Protein AF-A0A3B9YNR5-F1 (afdb_monomer_lite)

Foldseek 3Di:
DLVVVPDQKDKADDPCNVVCVVVVHDDDIDMDGNPPDPVVVVVVVVVVVCCVVVVCVVVVVVVPD

Sequence (65 aa):
MLANGEAAFVLTVPAGFSRAILRGERPSVLLEADASDPAASANAVSALQQLPASVFQQDLKDAGI

pLDDT: mean 74.93, std 11.65, range [49.38, 93.25]

Secondary structure (DSSP, 8-state):
-GGGTS-SEEEE--TTHHHHHHTT-----EEEE-TT-HHHHHHHHHHHHHHHHHHHHHHHHHTT-

Structure (mmCIF, N/CA/C/O backbone):
data_AF-A0A3B9YNR5-F1
#
_entry.id   AF-A0A3B9YNR5-F1
#
loop_
_atom_site.group_PDB
_atom_site.id
_atom_site.type_symbol
_atom_site.label_atom_id
_atom_site.label_alt_id
_atom_site.label_comp_id
_atom_site.label_asym_id
_atom_site.label_entity_id
_atom_site.label_seq_id
_atom_site.pdbx_PDB_ins_code
_atom_site.Cartn_x
_atom_site.Cartn_y
_atom_site.Cartn_z
_atom_site.occupancy
_atom_site.B_iso_or_equiv
_atom_site.auth_seq_id
_atom_site.auth_comp_id
_atom_site.auth_asym_id
_atom_site.auth_atom_id
_atom_site.pdbx_PDB_model_num
ATOM 1 N N . MET A 1 1 ? -1.728 -3.750 -16.675 1.00 66.06 1 MET A N 1
ATOM 2 C CA . MET A 1 1 ? -1.433 -2.673 -15.707 1.00 66.06 1 MET A CA 1
ATOM 3 C C . MET A 1 1 ? 0.047 -2.598 -15.363 1.00 66.06 1 MET A C 1
ATOM 5 O O . MET A 1 1 ? 0.744 -1.969 -16.142 1.00 66.06 1 MET A O 1
ATOM 9 N N . LEU A 1 2 ? 0.559 -3.254 -14.307 1.00 66.88 2 LEU A N 1
ATOM 10 C CA . LEU A 1 2 ? 1.987 -3.142 -13.928 1.00 66.88 2 LEU A CA 1
ATOM 11 C C . LEU A 1 2 ? 2.933 -3.582 -15.058 1.00 66.88 2 LEU A C 1
ATOM 13 O O . LEU A 1 2 ? 3.743 -2.796 -15.526 1.00 66.88 2 LEU A O 1
ATOM 17 N N . ALA A 1 3 ? 2.741 -4.790 -15.596 1.00 70.31 3 ALA A N 1
ATOM 18 C CA . ALA A 1 3 ? 3.559 -5.316 -16.698 1.00 70.31 3 ALA A CA 1
ATOM 19 C C . ALA A 1 3 ? 3.422 -4.548 -18.030 1.00 70.31 3 ALA A C 1
ATOM 21 O O . ALA A 1 3 ? 4.237 -4.729 -18.928 1.00 70.31 3 ALA A O 1
ATOM 22 N N . ASN A 1 4 ? 2.399 -3.697 -18.163 1.00 76.94 4 ASN A N 1
ATOM 23 C CA . ASN A 1 4 ? 2.186 -2.869 -19.352 1.00 76.94 4 ASN A CA 1
ATOM 24 C C . ASN A 1 4 ? 2.732 -1.440 -19.163 1.00 76.94 4 ASN A C 1
ATOM 26 O O . ASN A 1 4 ? 2.566 -0.614 -20.055 1.00 76.94 4 ASN A O 1
ATOM 30 N N . GLY A 1 5 ? 3.306 -1.117 -17.994 1.00 70.81 5 GLY A N 1
ATOM 31 C CA . GLY A 1 5 ? 3.755 0.236 -17.647 1.00 70.81 5 GLY A CA 1
ATOM 32 C C . GLY A 1 5 ? 2.625 1.242 -17.387 1.00 70.81 5 GLY A C 1
ATOM 33 O O . GLY A 1 5 ? 2.869 2.441 -17.310 1.00 70.81 5 GLY A O 1
ATOM 34 N N . GLU A 1 6 ? 1.377 0.786 -17.249 1.00 77.62 6 GLU A N 1
ATOM 35 C CA . GLU A 1 6 ? 0.205 1.659 -17.044 1.00 77.62 6 GLU A CA 1
ATOM 36 C C . GLU A 1 6 ? 0.070 2.139 -15.590 1.00 77.62 6 GLU A C 1
ATOM 38 O O . GLU A 1 6 ? -0.682 3.066 -15.298 1.00 77.62 6 GLU A O 1
ATOM 43 N N . ALA A 1 7 ? 0.771 1.487 -14.665 1.00 77.44 7 ALA A N 1
ATOM 44 C CA . ALA A 1 7 ? 0.848 1.858 -13.262 1.00 77.44 7 ALA A CA 1
ATOM 45 C C . ALA A 1 7 ? 2.256 1.550 -12.751 1.00 77.44 7 ALA A C 1
ATOM 47 O O . ALA A 1 7 ? 2.843 0.549 -13.151 1.00 77.44 7 ALA A O 1
ATOM 48 N N . ALA A 1 8 ? 2.771 2.385 -11.848 1.00 76.25 8 ALA A N 1
ATOM 49 C CA . ALA A 1 8 ? 4.046 2.135 -11.172 1.00 76.25 8 ALA A CA 1
ATOM 50 C C . ALA A 1 8 ? 3.872 1.274 -9.906 1.00 76.25 8 ALA A C 1
ATOM 52 O O . ALA A 1 8 ? 4.781 0.541 -9.519 1.00 76.25 8 ALA A O 1
ATOM 53 N N . PHE A 1 9 ? 2.688 1.349 -9.281 1.00 78.19 9 PHE A N 1
ATOM 54 C CA . PHE A 1 9 ? 2.348 0.647 -8.044 1.00 78.19 9 PHE A CA 1
ATOM 55 C C . PHE A 1 9 ? 0.883 0.214 -8.038 1.00 78.19 9 PHE A C 1
ATOM 57 O O . PHE A 1 9 ? 0.018 0.922 -8.559 1.00 78.19 9 PHE A O 1
ATOM 64 N N . VAL A 1 10 ? 0.602 -0.911 -7.386 1.00 86.25 10 VAL A N 1
ATOM 65 C CA . VAL A 1 10 ? -0.752 -1.365 -7.053 1.00 86.25 10 VAL A CA 1
ATOM 66 C C . VAL A 1 10 ? -0.811 -1.647 -5.557 1.00 86.25 10 VAL A C 1
ATOM 68 O O . VAL A 1 10 ? -0.038 -2.447 -5.037 1.00 86.25 10 VAL A O 1
ATOM 71 N N . LEU A 1 11 ? -1.734 -0.980 -4.861 1.00 85.62 11 LEU A N 1
ATOM 72 C CA . LEU A 1 11 ? -2.016 -1.219 -3.449 1.00 85.62 11 LEU A CA 1
ATOM 73 C C . LEU A 1 11 ? -3.343 -1.967 -3.322 1.00 85.62 11 LEU A C 1
ATOM 75 O O . LEU A 1 11 ? -4.401 -1.426 -3.643 1.00 85.62 11 LEU A O 1
ATOM 79 N N . THR A 1 12 ? -3.293 -3.192 -2.813 1.00 89.31 12 THR A N 1
ATOM 80 C CA . THR A 1 12 ? -4.484 -3.997 -2.546 1.00 89.31 12 THR A CA 1
ATOM 81 C C . THR A 1 12 ? -4.860 -3.900 -1.074 1.00 89.31 12 THR A C 1
ATOM 83 O O . THR A 1 12 ? -4.118 -4.340 -0.189 1.00 89.31 12 THR A O 1
ATOM 86 N N . VAL A 1 13 ? -6.049 -3.350 -0.820 1.00 89.56 13 VAL A N 1
ATOM 87 C CA . VAL A 1 13 ? -6.663 -3.280 0.509 1.00 89.56 13 VAL A CA 1
ATOM 88 C C . VAL A 1 13 ? -7.689 -4.414 0.631 1.00 89.56 13 VAL A C 1
ATOM 90 O O . VAL A 1 13 ? -8.667 -4.423 -0.121 1.00 89.56 13 VAL A O 1
ATOM 93 N N . PRO A 1 14 ? -7.494 -5.391 1.537 1.00 88.50 14 PRO A N 1
ATOM 94 C CA . PRO A 1 14 ? -8.392 -6.534 1.648 1.00 88.50 14 PRO A CA 1
ATOM 95 C C . PRO A 1 14 ? -9.774 -6.130 2.172 1.00 88.50 14 PRO A C 1
ATOM 97 O O . PRO A 1 14 ? -9.935 -5.179 2.943 1.00 88.50 14 PRO A O 1
ATOM 100 N N . ALA A 1 15 ? -10.793 -6.901 1.791 1.00 93.25 15 ALA A N 1
ATOM 101 C CA . ALA A 1 15 ? -12.143 -6.705 2.301 1.00 93.25 15 ALA A CA 1
ATOM 102 C C . ALA A 1 15 ? -12.158 -6.768 3.839 1.00 93.25 15 ALA A C 1
ATOM 104 O O . ALA A 1 15 ? -11.576 -7.660 4.451 1.00 93.25 15 ALA A O 1
ATOM 105 N N . GLY A 1 16 ? -12.840 -5.811 4.471 1.00 90.56 16 GLY A N 1
ATOM 106 C CA . GLY A 1 16 ? -12.933 -5.739 5.931 1.00 90.56 16 GLY A CA 1
ATOM 107 C C . GLY A 1 16 ? -11.764 -5.041 6.633 1.00 90.56 16 GLY A C 1
ATOM 108 O O . GLY A 1 16 ? -11.822 -4.934 7.856 1.00 90.56 16 GLY A O 1
ATOM 109 N N . PHE A 1 17 ? -10.775 -4.507 5.903 1.00 91.12 17 PHE A N 1
ATOM 110 C CA . PHE A 1 17 ? -9.618 -3.784 6.457 1.00 91.12 17 PHE A CA 1
AT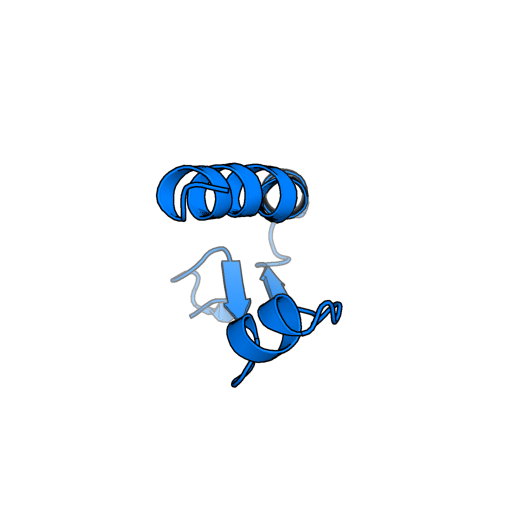OM 111 C C . PHE A 1 17 ? -10.002 -2.744 7.522 1.00 91.12 17 PHE A C 1
ATOM 113 O O . PHE A 1 17 ? -9.581 -2.852 8.671 1.00 91.12 17 PHE A O 1
ATOM 120 N N . SER A 1 18 ? -10.884 -1.793 7.197 1.00 87.12 18 SER A N 1
ATOM 121 C CA . SER A 1 18 ? -11.314 -0.755 8.149 1.00 87.12 18 SER A CA 1
ATOM 122 C C . SER A 1 18 ? -11.997 -1.344 9.384 1.00 87.12 18 SER A C 1
ATOM 124 O O . SER A 1 18 ? -11.827 -0.859 10.495 1.00 87.12 18 SER A O 1
ATOM 126 N N . ARG A 1 19 ? -12.755 -2.431 9.208 1.00 90.25 19 ARG A N 1
ATOM 127 C CA . ARG A 1 19 ? -13.470 -3.088 10.306 1.00 90.25 19 ARG A CA 1
ATOM 128 C C . ARG A 1 19 ? -12.501 -3.796 11.257 1.00 90.25 19 ARG A C 1
ATOM 130 O O . ARG A 1 19 ? -12.733 -3.779 12.457 1.00 90.25 19 ARG A O 1
ATOM 137 N N . ALA A 1 20 ? -11.433 -4.388 10.727 1.00 86.31 20 ALA A N 1
ATOM 138 C CA . ALA A 1 20 ? -10.341 -4.959 11.510 1.00 86.31 20 ALA A CA 1
ATOM 139 C C . ALA A 1 20 ? -9.591 -3.868 12.295 1.00 86.31 20 ALA A C 1
ATOM 141 O O . ALA A 1 20 ? -9.379 -4.014 13.497 1.00 86.31 20 ALA A O 1
ATOM 142 N N . ILE A 1 21 ? -9.303 -2.728 11.658 1.00 86.06 21 ILE A N 1
ATOM 143 C CA . ILE A 1 21 ? -8.664 -1.569 12.309 1.00 86.06 21 ILE A CA 1
ATOM 144 C C . ILE A 1 21 ? -9.501 -1.054 13.483 1.00 86.06 21 ILE A C 1
ATOM 146 O O . ILE A 1 21 ? -8.983 -0.895 14.584 1.00 86.06 21 ILE A O 1
ATOM 150 N N . LEU A 1 22 ? -10.808 -0.859 13.282 1.00 86.56 22 LEU A N 1
ATOM 151 C CA . LEU A 1 22 ? -11.723 -0.399 14.335 1.00 86.56 22 LEU A CA 1
ATOM 152 C C . LEU A 1 22 ? -11.834 -1.382 15.512 1.00 86.56 22 LEU A C 1
ATOM 154 O O . LEU A 1 22 ? -12.193 -0.979 16.614 1.00 86.56 22 LEU A O 1
ATOM 158 N N . ARG A 1 23 ? -11.515 -2.666 15.302 1.00 90.94 23 ARG A N 1
ATOM 159 C CA . ARG A 1 23 ? -11.426 -3.679 16.367 1.00 90.94 23 ARG A CA 1
ATOM 160 C C . ARG A 1 23 ? -10.055 -3.729 17.054 1.00 90.94 23 ARG A C 1
ATOM 162 O O . ARG A 1 23 ? -9.857 -4.564 17.932 1.00 90.94 23 ARG A O 1
ATOM 169 N N . GLY A 1 24 ? -9.115 -2.866 16.669 1.00 85.19 24 GLY A N 1
ATOM 170 C CA . GLY A 1 24 ? -7.743 -2.858 17.183 1.00 85.19 24 GLY A CA 1
ATOM 171 C C . GLY A 1 24 ? -6.846 -3.948 16.585 1.00 85.19 24 GLY A C 1
ATOM 172 O O . GLY A 1 24 ? -5.761 -4.206 17.107 1.00 85.19 24 GLY A O 1
ATOM 173 N N . GLU A 1 25 ? -7.279 -4.602 15.505 1.00 90.31 25 GLU A N 1
ATOM 174 C CA . GLU A 1 25 ? -6.457 -5.574 14.783 1.00 90.31 25 GLU A CA 1
ATOM 175 C C . GLU A 1 25 ? -5.404 -4.861 13.916 1.00 90.31 25 GLU A C 1
ATOM 177 O O . GLU A 1 25 ? -5.473 -3.658 13.660 1.00 90.31 25 GLU A O 1
ATOM 182 N N . ARG A 1 26 ? -4.420 -5.625 13.426 1.00 85.25 26 ARG A N 1
ATOM 183 C CA . ARG A 1 26 ? -3.360 -5.137 12.529 1.00 85.25 26 ARG A CA 1
ATOM 184 C C . ARG A 1 26 ? -3.446 -5.819 11.159 1.00 85.25 26 ARG A C 1
ATOM 186 O O . ARG A 1 26 ? -2.622 -6.688 10.871 1.00 85.25 26 ARG A O 1
ATOM 193 N N . PRO A 1 27 ? -4.457 -5.498 10.333 1.00 87.44 27 PRO A N 1
ATOM 194 C CA . PRO A 1 27 ? -4.581 -6.092 9.007 1.00 87.44 27 PRO A CA 1
ATOM 195 C C . PRO A 1 27 ? -3.437 -5.637 8.093 1.00 87.44 27 PRO A C 1
ATOM 197 O O . PRO A 1 27 ? -2.994 -4.490 8.152 1.00 87.44 27 PRO A O 1
ATOM 200 N N . SER A 1 28 ? -2.968 -6.535 7.230 1.00 87.75 28 SER A N 1
ATOM 201 C CA . SER A 1 28 ? -1.951 -6.233 6.224 1.00 87.75 28 SER A CA 1
ATOM 202 C C . SER A 1 28 ? -2.574 -5.737 4.917 1.00 87.75 28 SER A C 1
ATOM 204 O O . SER A 1 28 ? -3.725 -6.032 4.593 1.00 87.75 28 SER A O 1
ATOM 206 N N . VAL A 1 29 ? -1.782 -4.990 4.153 1.00 87.19 29 VAL A N 1
ATOM 207 C CA . VAL A 1 29 ? -2.053 -4.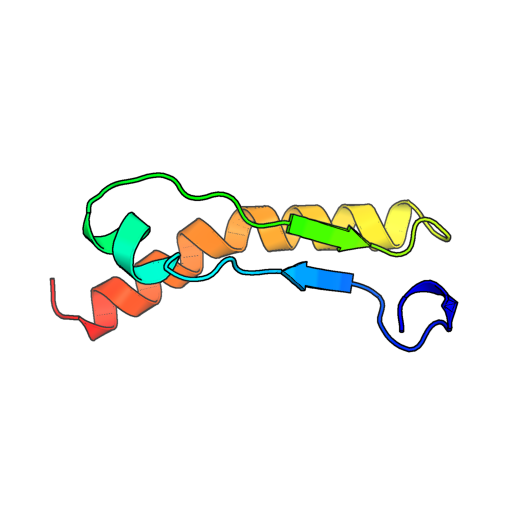624 2.758 1.00 87.19 29 VAL A CA 1
ATOM 208 C C . VAL A 1 29 ? -0.966 -5.225 1.873 1.00 87.19 29 VAL A C 1
ATOM 210 O O . VAL A 1 29 ? 0.138 -5.499 2.351 1.00 87.19 29 VAL A O 1
ATOM 213 N N . LEU A 1 30 ? -1.269 -5.427 0.593 1.00 88.00 30 LEU A N 1
ATOM 214 C CA . LEU A 1 30 ? -0.294 -5.878 -0.399 1.00 88.00 30 LEU A CA 1
ATOM 215 C C . LEU A 1 30 ? 0.078 -4.708 -1.307 1.00 88.00 30 LEU A C 1
ATOM 217 O O . LEU A 1 30 ? -0.804 -4.059 -1.862 1.00 88.00 30 LEU A O 1
ATOM 221 N N . LEU A 1 31 ? 1.377 -4.471 -1.466 1.00 83.94 31 LEU A N 1
ATOM 222 C CA . LEU A 1 31 ? 1.922 -3.515 -2.418 1.00 83.94 31 LEU A CA 1
ATOM 223 C C . LEU A 1 31 ? 2.706 -4.268 -3.489 1.00 83.94 31 LEU A C 1
ATOM 225 O O . LEU A 1 31 ? 3.665 -4.973 -3.178 1.00 83.94 31 LEU A O 1
ATOM 229 N N . GLU A 1 32 ? 2.321 -4.065 -4.738 1.00 84.50 32 GLU A N 1
ATOM 230 C CA . GLU A 1 32 ? 3.041 -4.539 -5.912 1.00 84.50 32 GLU A CA 1
ATOM 231 C C . GLU A 1 32 ? 3.672 -3.330 -6.604 1.00 84.50 32 GLU A C 1
ATOM 233 O O 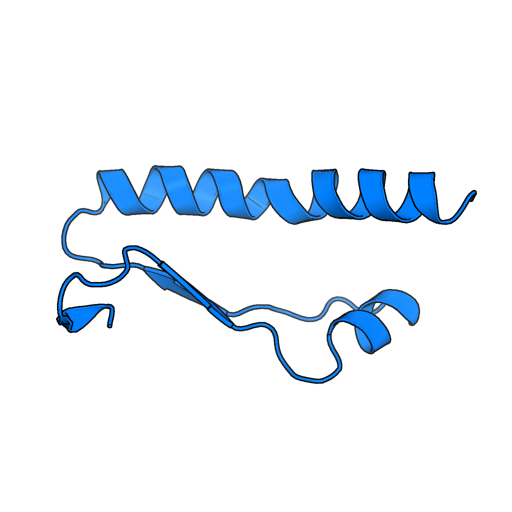. GLU A 1 32 ? 3.018 -2.304 -6.797 1.00 84.50 32 GLU A O 1
ATOM 238 N N . ALA A 1 33 ? 4.949 -3.437 -6.953 1.00 80.06 33 ALA A N 1
ATOM 239 C CA . ALA A 1 33 ? 5.714 -2.385 -7.609 1.00 80.06 33 ALA A CA 1
ATOM 240 C C . ALA A 1 33 ? 6.356 -2.935 -8.880 1.00 80.06 33 ALA A C 1
ATOM 242 O O . ALA A 1 33 ? 6.711 -4.117 -8.930 1.00 80.06 33 ALA A O 1
ATOM 243 N N . ASP A 1 34 ? 6.539 -2.082 -9.884 1.00 72.94 34 ASP A N 1
ATOM 244 C CA . ASP A 1 34 ? 7.352 -2.444 -11.040 1.00 72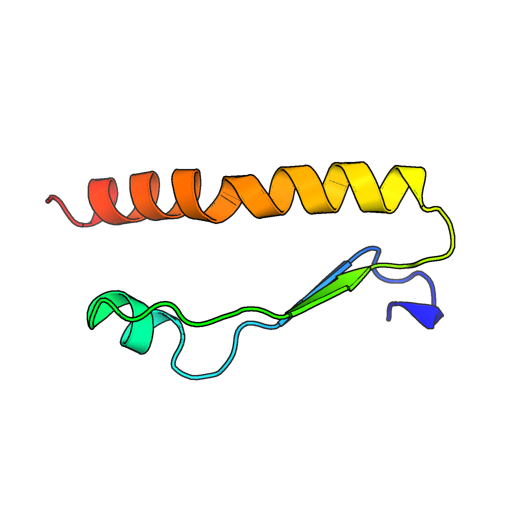.94 34 ASP A CA 1
ATOM 245 C C . ASP A 1 34 ? 8.820 -2.623 -10.607 1.00 72.94 34 ASP A C 1
ATOM 247 O O . ASP A 1 34 ? 9.476 -1.705 -10.108 1.00 72.94 34 ASP A O 1
ATOM 251 N N . ALA A 1 35 ? 9.339 -3.840 -10.760 1.00 68.94 35 ALA A N 1
ATOM 252 C CA . ALA A 1 35 ? 10.709 -4.189 -10.393 1.00 68.94 35 ALA A CA 1
ATOM 253 C C . ALA A 1 35 ? 11.749 -3.711 -11.427 1.00 68.94 35 ALA A C 1
ATOM 255 O O . ALA A 1 35 ? 12.945 -3.923 -11.221 1.00 68.94 35 ALA A O 1
ATOM 256 N N . SER A 1 36 ? 11.312 -3.084 -12.526 1.00 71.81 36 SER A N 1
ATOM 257 C CA . SER A 1 36 ? 12.173 -2.668 -13.640 1.00 71.81 36 SER A CA 1
ATOM 258 C C . SER A 1 36 ? 13.175 -1.559 -13.272 1.00 71.81 36 SER A C 1
ATOM 260 O O . SER A 1 36 ? 14.242 -1.497 -13.881 1.00 71.81 36 SER A O 1
ATOM 262 N N . ASP A 1 37 ? 12.889 -0.731 -12.255 1.00 67.94 37 ASP A N 1
ATOM 263 C CA . ASP A 1 37 ? 13.844 0.215 -11.650 1.00 67.94 37 ASP A CA 1
ATOM 264 C C . ASP A 1 37 ? 13.761 0.182 -10.103 1.00 67.94 37 ASP A C 1
ATOM 266 O O . ASP A 1 37 ? 12.849 0.765 -9.501 1.00 67.94 37 ASP A O 1
ATOM 270 N N . PRO A 1 38 ? 14.724 -0.470 -9.420 1.00 61.34 38 PRO A N 1
ATOM 271 C CA . PRO A 1 38 ? 14.744 -0.580 -7.962 1.00 61.34 38 PRO A CA 1
ATOM 272 C C . PRO A 1 38 ? 14.807 0.765 -7.226 1.00 61.34 38 PRO A C 1
ATOM 274 O O . PRO A 1 38 ? 14.307 0.866 -6.104 1.00 61.34 38 PRO A O 1
ATOM 277 N N . ALA A 1 39 ? 15.413 1.799 -7.823 1.00 68.19 39 ALA A N 1
ATOM 278 C CA . ALA A 1 39 ? 15.569 3.103 -7.180 1.00 68.19 39 ALA A CA 1
ATOM 279 C C . ALA A 1 39 ? 14.239 3.873 -7.137 1.00 68.19 39 ALA A C 1
ATOM 281 O O . ALA A 1 39 ? 13.918 4.505 -6.125 1.00 68.19 39 ALA A O 1
ATOM 282 N N . ALA A 1 40 ? 13.436 3.769 -8.200 1.00 64.19 40 ALA A N 1
ATOM 283 C CA . ALA A 1 40 ? 12.088 4.332 -8.249 1.00 64.19 40 ALA A CA 1
ATOM 284 C C . ALA A 1 40 ? 11.150 3.639 -7.243 1.00 64.19 40 ALA A C 1
ATOM 286 O O . ALA A 1 40 ? 10.416 4.303 -6.504 1.00 64.19 40 ALA A O 1
ATOM 287 N N . SER A 1 41 ? 11.237 2.311 -7.149 1.00 68.25 41 SER A N 1
ATOM 288 C CA . SER A 1 41 ? 10.408 1.506 -6.247 1.00 68.25 41 SER A CA 1
ATOM 289 C C . SER A 1 41 ? 10.773 1.678 -4.766 1.00 68.25 41 SER A C 1
ATOM 291 O O . SER A 1 41 ? 9.878 1.742 -3.923 1.00 68.25 41 SER A O 1
ATOM 293 N N . ALA A 1 42 ? 12.054 1.852 -4.420 1.00 72.19 42 ALA A N 1
ATOM 294 C CA . ALA A 1 42 ? 12.493 2.036 -3.031 1.00 72.19 42 ALA A CA 1
ATOM 295 C C . ALA A 1 42 ? 11.956 3.328 -2.382 1.00 72.19 42 ALA A C 1
ATOM 297 O O . ALA A 1 42 ? 11.482 3.306 -1.242 1.00 72.19 42 ALA A O 1
ATOM 298 N N . ASN A 1 43 ? 11.985 4.447 -3.111 1.00 70.56 43 ASN A N 1
ATOM 299 C CA . ASN A 1 43 ? 11.481 5.728 -2.606 1.00 70.56 43 ASN A CA 1
ATOM 300 C C . ASN A 1 43 ? 9.967 5.686 -2.356 1.00 70.56 43 ASN A C 1
ATOM 302 O O . ASN A 1 43 ? 9.488 6.175 -1.331 1.00 70.56 43 ASN A O 1
ATOM 306 N N . ALA A 1 44 ? 9.217 5.052 -3.257 1.00 67.62 44 ALA A N 1
ATOM 307 C CA . ALA A 1 44 ? 7.773 4.901 -3.121 1.00 67.62 44 ALA A CA 1
ATOM 308 C C . ALA A 1 44 ? 7.384 3.982 -1.955 1.00 67.62 44 ALA A C 1
ATOM 310 O O . ALA A 1 44 ? 6.501 4.327 -1.171 1.00 67.62 44 ALA A O 1
ATOM 311 N N . VAL A 1 45 ? 8.077 2.851 -1.784 1.00 75.88 45 VAL A N 1
ATOM 312 C CA . VAL A 1 45 ? 7.864 1.950 -0.638 1.00 75.88 45 VAL A CA 1
ATOM 313 C C . VAL A 1 45 ? 8.092 2.689 0.684 1.00 75.88 45 VAL A C 1
ATOM 315 O O . VAL A 1 45 ? 7.281 2.562 1.601 1.00 75.88 45 VAL A O 1
ATOM 318 N N . SER A 1 46 ? 9.148 3.501 0.778 1.00 76.44 46 SER A N 1
ATOM 319 C CA . SER A 1 46 ? 9.451 4.287 1.982 1.00 76.44 46 SER A CA 1
ATOM 320 C C . SER A 1 46 ? 8.345 5.299 2.319 1.00 76.44 46 SER A C 1
ATOM 322 O O . SER A 1 46 ? 7.936 5.414 3.475 1.00 76.44 46 SER A O 1
ATOM 324 N N . ALA A 1 47 ? 7.784 5.979 1.313 1.00 74.38 47 ALA A N 1
ATOM 325 C CA . ALA A 1 47 ? 6.656 6.892 1.508 1.00 74.38 47 ALA A CA 1
ATOM 326 C C . ALA A 1 47 ? 5.382 6.161 1.978 1.00 74.38 47 ALA A C 1
ATOM 328 O O . ALA A 1 47 ? 4.691 6.624 2.887 1.00 74.38 47 ALA A O 1
ATOM 329 N N . LEU A 1 48 ? 5.092 4.984 1.413 1.00 73.75 48 LEU A N 1
ATOM 330 C CA . LEU A 1 48 ? 3.927 4.173 1.786 1.00 73.75 48 LEU A CA 1
ATOM 331 C C . LEU A 1 48 ? 4.024 3.609 3.212 1.00 73.75 48 LEU A C 1
ATOM 333 O O . LEU A 1 48 ? 3.000 3.460 3.871 1.00 73.75 48 LEU A O 1
ATOM 337 N N . GLN A 1 49 ? 5.229 3.350 3.729 1.00 77.25 49 GLN A N 1
ATOM 338 C CA . GLN A 1 49 ? 5.424 2.944 5.129 1.00 77.25 49 GLN A CA 1
ATOM 339 C C . GLN A 1 49 ? 5.061 4.048 6.133 1.00 77.25 49 GLN A C 1
ATOM 341 O O . GLN A 1 49 ? 4.736 3.746 7.281 1.00 77.25 49 GLN A O 1
ATOM 346 N N . GLN A 1 50 ? 5.090 5.316 5.715 1.00 75.44 50 GLN A N 1
ATOM 347 C CA . GLN A 1 50 ? 4.732 6.456 6.564 1.00 75.44 50 GLN A CA 1
ATOM 348 C C . GLN A 1 50 ? 3.230 6.771 6.527 1.00 75.44 50 GLN A C 1
ATOM 350 O O . GLN A 1 50 ? 2.715 7.375 7.469 1.00 75.44 50 GLN A O 1
ATOM 355 N N . LEU A 1 51 ? 2.513 6.329 5.485 1.00 71.94 51 LEU A N 1
ATOM 356 C CA . LEU A 1 51 ? 1.078 6.592 5.317 1.00 71.94 51 LEU A CA 1
ATOM 357 C C . LEU A 1 51 ? 0.203 6.160 6.497 1.00 71.94 51 LEU A C 1
ATOM 359 O O . LEU A 1 51 ? -0.683 6.928 6.856 1.00 71.94 51 LEU A O 1
ATOM 363 N N . PRO A 1 52 ? 0.399 4.993 7.137 1.00 70.00 52 PRO A N 1
ATOM 364 C CA . PRO A 1 52 ? -0.431 4.614 8.274 1.00 70.00 52 PRO A CA 1
ATOM 365 C C . PRO A 1 52 ? -0.377 5.669 9.386 1.00 70.00 52 PRO A C 1
ATOM 367 O O . PRO A 1 52 ? -1.409 6.061 9.920 1.00 70.00 52 PRO A O 1
ATOM 370 N N . ALA A 1 53 ? 0.812 6.196 9.691 1.00 67.81 53 ALA A N 1
ATOM 371 C CA . ALA A 1 53 ? 0.981 7.185 10.751 1.00 67.81 53 ALA A CA 1
ATOM 372 C C . ALA A 1 53 ? 0.275 8.517 10.442 1.00 67.81 53 ALA A C 1
ATOM 374 O O . ALA A 1 53 ? -0.275 9.130 11.355 1.00 67.81 53 ALA A O 1
ATOM 375 N N . SER A 1 54 ? 0.259 8.956 9.179 1.00 65.94 54 SER A N 1
ATOM 376 C CA . SER A 1 54 ? -0.391 10.208 8.772 1.00 65.94 54 SER A CA 1
ATOM 377 C C . SER A 1 54 ? -1.898 10.062 8.539 1.00 65.94 54 SER A C 1
ATOM 379 O O . SER A 1 54 ? -2.663 10.937 8.939 1.00 65.94 54 SER A O 1
ATOM 381 N N . VAL A 1 55 ? -2.346 8.952 7.949 1.00 66.62 55 VAL A N 1
ATOM 382 C CA . VAL A 1 55 ? -3.765 8.693 7.656 1.00 66.62 55 VAL A CA 1
ATOM 383 C C . VAL A 1 55 ? -4.561 8.498 8.943 1.00 66.62 55 VAL A C 1
ATOM 385 O O . VAL A 1 55 ? -5.606 9.122 9.101 1.00 66.62 55 VAL A O 1
ATOM 388 N N . PHE A 1 56 ? -4.048 7.731 9.915 1.00 64.12 56 PHE A N 1
ATOM 389 C CA . PHE A 1 56 ? -4.744 7.584 11.199 1.00 64.12 56 PHE A CA 1
ATOM 390 C C . PHE A 1 56 ? -4.803 8.892 11.988 1.00 64.12 56 PHE A C 1
ATOM 392 O O . PHE A 1 56 ? -5.786 9.129 12.679 1.00 64.12 56 PHE A O 1
ATOM 399 N N . GLN A 1 57 ? -3.790 9.758 11.880 1.00 61.09 57 GLN A N 1
ATOM 400 C CA . GLN A 1 57 ? -3.844 11.079 12.512 1.00 61.09 57 GLN A CA 1
ATOM 401 C C . GLN A 1 57 ? -4.928 11.972 11.904 1.00 61.09 57 GLN A C 1
ATOM 403 O O . GLN A 1 57 ? -5.545 12.731 12.644 1.00 61.09 57 GLN A O 1
ATOM 408 N N . GLN A 1 58 ? -5.168 11.888 10.594 1.00 58.50 58 GLN A N 1
ATOM 409 C CA . GLN A 1 58 ? -6.212 12.663 9.924 1.00 58.50 58 GLN A CA 1
ATOM 410 C C . GLN A 1 58 ? -7.614 12.119 10.254 1.00 58.50 58 GLN A C 1
ATOM 412 O O . GLN A 1 58 ? -8.470 12.884 10.691 1.00 58.50 58 GLN A O 1
ATOM 417 N N . ASP A 1 59 ? -7.816 10.801 10.151 1.00 58.16 59 ASP A N 1
ATOM 418 C CA . ASP A 1 59 ? -9.108 10.155 10.428 1.00 58.16 59 ASP A CA 1
ATOM 419 C C . ASP A 1 59 ? -9.527 10.283 11.904 1.00 58.16 59 ASP A C 1
ATOM 421 O O . ASP A 1 59 ? -10.706 10.477 12.192 1.00 58.16 59 ASP A O 1
ATOM 425 N N . LEU A 1 60 ? -8.585 10.215 12.857 1.00 55.00 60 LEU A N 1
ATOM 426 C CA . LEU A 1 60 ? -8.884 10.423 14.284 1.00 55.00 60 LEU A CA 1
ATOM 427 C C . LEU A 1 60 ? -9.254 11.879 14.587 1.00 55.00 60 LEU A C 1
ATOM 429 O O . LEU A 1 60 ? -10.154 12.137 15.385 1.00 55.00 60 LEU A O 1
ATOM 433 N N . LYS A 1 61 ? -8.609 12.830 13.904 1.00 54.25 61 LYS A N 1
ATOM 434 C CA . LYS A 1 61 ? -8.901 14.259 14.047 1.00 54.25 61 LYS A CA 1
ATOM 435 C C . LYS A 1 61 ? -10.288 14.609 13.506 1.00 54.25 61 LYS A C 1
ATOM 437 O O . LYS A 1 61 ? -10.996 15.388 14.140 1.00 54.25 61 LYS A O 1
ATOM 442 N N . ASP A 1 62 ? -10.691 13.993 12.395 1.00 55.25 62 ASP A N 1
ATOM 443 C CA . ASP A 1 62 ? -12.033 14.141 11.820 1.00 55.25 62 ASP A CA 1
ATOM 444 C C . ASP A 1 62 ? -13.101 13.356 12.613 1.00 55.25 62 ASP A C 1
ATOM 446 O O . ASP A 1 62 ? -14.260 13.770 12.665 1.00 55.25 62 ASP A O 1
ATOM 450 N N . ALA A 1 63 ? -12.722 12.267 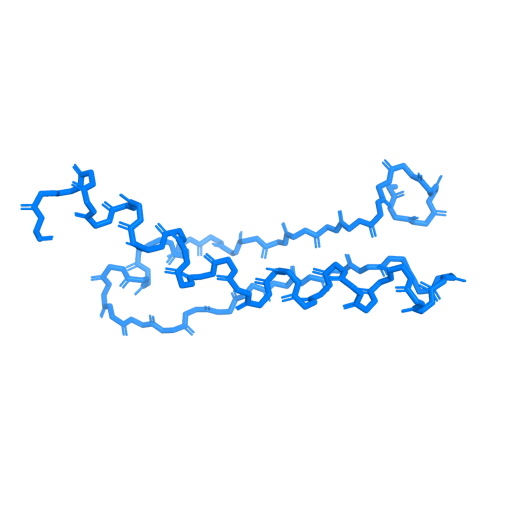13.295 1.00 53.94 63 ALA A N 1
ATOM 451 C CA . ALA A 1 63 ? -13.593 11.506 14.199 1.00 53.94 63 ALA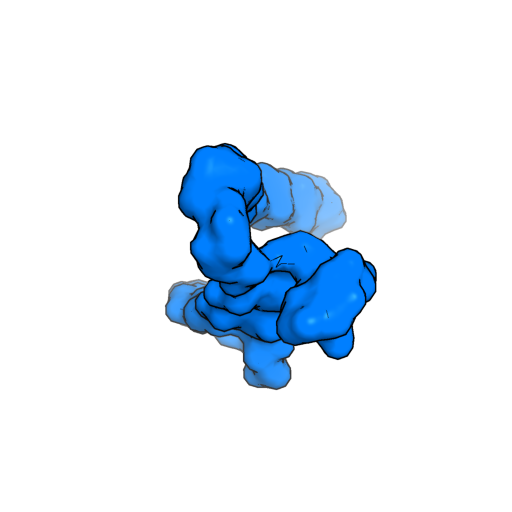 A CA 1
ATOM 452 C C . ALA A 1 63 ? -13.799 12.158 15.584 1.00 53.94 63 ALA A C 1
ATOM 454 O O . ALA A 1 63 ? -14.642 11.690 16.352 1.00 53.94 63 ALA A O 1
ATOM 455 N N . GLY A 1 64 ? -13.078 13.239 15.902 1.00 49.38 64 GLY A N 1
ATOM 456 C CA . GLY A 1 64 ? -13.291 14.042 17.110 1.00 49.38 64 GLY A CA 1
ATOM 457 C C . GLY A 1 64 ? -12.914 13.356 18.429 1.00 49.38 64 GLY A C 1
ATOM 458 O O . GLY A 1 64 ? -13.507 13.689 19.458 1.00 49.38 64 GLY A O 1
ATOM 459 N N . ILE A 1 65 ? -11.960 12.418 18.406 1.00 50.03 65 ILE A N 1
ATOM 460 C CA . ILE A 1 65 ? -11.383 11.781 19.606 1.00 50.03 65 ILE A CA 1
ATOM 461 C C . ILE A 1 65 ? -9.934 12.227 19.790 1.00 50.03 65 ILE A C 1
ATOM 463 O O . ILE A 1 65 ? -9.192 12.242 18.783 1.00 50.03 65 ILE A O 1
#

Radius of gyration: 14.53 Å; chains: 1; bounding box: 29×21×39 Å